Protein AF-A0A354S7B7-F1 (afdb_monomer)

Secondary structure (DSSP, 8-state):
----PPPB--TTHHHHHHTT--EEEETTEEEE--SS-HHHHHHHHHHS------TTS------STTHHHHHT-

Sequence (73 aa):
MEAQESLQLTALNAVHDALGAKMVPFAGYRMPVQYEGVSVEHHAVRNGVGVFDVSHMGEFYVEGPDALAFLQS

pLDDT: mean 93.47, std 11.64, range [41.62, 98.44]

Nearest PDB structures (foldseek):
  3a8i-assembly1_A  TM=9.723E-01  e=9.100E-03  Escherichia coli K-12
  3a8k-assembly1_A  TM=9.735E-01  e=9.759E-03  Escherichia coli K-12
  1wsr-assembly1_A  TM=8.482E-01  e=1.204E-02  Homo sapiens
  1pj6-assembly1_A  TM=6.231E-01  e=1.601E-01  Arthrobacter globiformis
  3gsi-assembly1_A  TM=6.183E-01  e=1.842E-01  Arthrobacter globiformis

Radius of gyration: 17.39 Å; Cα contacts (8 Å, |Δi|>4): 56; chains: 1; bounding box: 40×45×43 Å

Foldseek 3Di:
DDPPQDAAEDPCNVVCVVLQFDWDDDPSHTAGPDRPDDVVQVVCVVVHNHDDDPRVDDDDDQDDPCSVVVVVD

Solvent-accessible surface area (backbone atoms only — not comparable to full-atom values): 4874 Å² total; per-residue (Å²): 131,81,80,82,75,81,60,43,72,50,97,56,43,68,56,40,58,74,66,57,31,49,69,40,86,50,100,65,24,52,39,71,77,37,61,94,36,65,70,58,54,50,48,35,42,74,77,63,70,72,87,79,92,62,78,83,60,87,84,84,89,80,78,66,97,55,37,68,60,64,76,71,111

Mean predicted aligned error: 4.93 Å

Structure (mmCIF, N/CA/C/O backbone):
data_AF-A0A354S7B7-F1
#
_entry.id   AF-A0A354S7B7-F1
#
loop_
_atom_site.group_PDB
_atom_site.id
_atom_site.type_symbol
_atom_site.label_atom_id
_atom_site.label_alt_id
_atom_site.label_comp_id
_atom_site.label_asym_id
_atom_site.label_entity_id
_atom_site.label_seq_id
_atom_site.pdbx_PDB_ins_code
_atom_site.Cartn_x
_atom_site.Cartn_y
_atom_site.Cartn_z
_atom_site.occupancy
_atom_site.B_iso_or_equiv
_atom_site.auth_seq_id
_atom_site.auth_comp_id
_atom_site.auth_asym_id
_atom_site.auth_atom_id
_atom_site.pdbx_PDB_model_num
ATOM 1 N N . MET A 1 1 ? 8.928 29.671 3.822 1.00 41.62 1 MET A N 1
ATOM 2 C CA . MET A 1 1 ? 7.594 29.057 3.943 1.00 41.62 1 MET A CA 1
ATOM 3 C C . MET A 1 1 ? 7.658 27.832 3.057 1.00 41.62 1 MET A C 1
ATOM 5 O O . MET A 1 1 ? 7.710 27.996 1.846 1.00 41.62 1 MET A O 1
ATOM 9 N N . GLU A 1 2 ? 7.889 26.660 3.643 1.00 43.62 2 GLU A N 1
ATOM 10 C CA . GLU A 1 2 ? 8.004 25.422 2.865 1.00 43.62 2 GLU A CA 1
ATOM 11 C C . GLU A 1 2 ? 6.666 25.172 2.171 1.00 43.62 2 GLU A C 1
ATOM 13 O O . GLU A 1 2 ? 5.606 25.344 2.777 1.00 43.62 2 GLU A O 1
ATOM 18 N N . ALA A 1 3 ? 6.708 24.873 0.874 1.00 50.03 3 ALA A N 1
ATOM 19 C CA . ALA A 1 3 ? 5.517 24.477 0.148 1.00 50.03 3 ALA A CA 1
ATOM 20 C C . ALA A 1 3 ? 4.996 23.196 0.804 1.00 50.03 3 ALA A C 1
ATOM 22 O O . ALA A 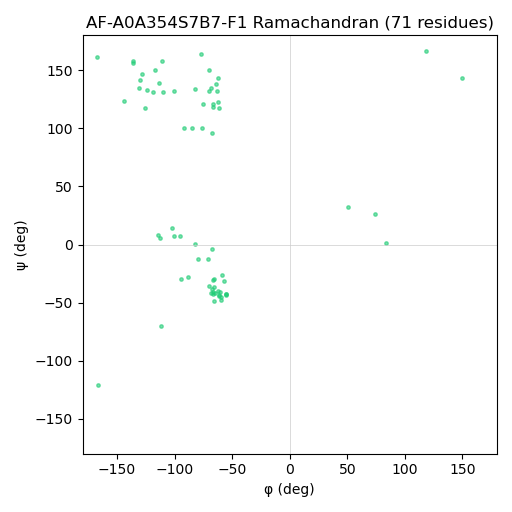1 3 ? 5.703 22.194 0.852 1.00 50.03 3 ALA A O 1
ATOM 23 N N . GLN A 1 4 ? 3.785 23.248 1.354 1.00 56.81 4 GLN A N 1
ATOM 24 C CA . GLN A 1 4 ? 3.118 22.062 1.863 1.00 56.81 4 GLN A CA 1
ATOM 25 C C . GLN A 1 4 ? 2.792 21.178 0.659 1.00 56.81 4 GLN A C 1
ATOM 27 O O . GLN A 1 4 ? 1.823 21.422 -0.058 1.00 56.81 4 GLN A O 1
ATOM 32 N N . GLU A 1 5 ? 3.670 20.220 0.382 1.00 68.62 5 GLU A N 1
ATOM 33 C CA . GLU A 1 5 ? 3.548 19.321 -0.756 1.00 68.62 5 GLU A CA 1
ATOM 34 C C . GLU A 1 5 ? 2.256 18.506 -0.601 1.00 68.62 5 GLU A C 1
ATOM 36 O O . GLU A 1 5 ? 2.011 17.879 0.436 1.00 68.62 5 GLU A O 1
ATOM 41 N N . SER A 1 6 ? 1.365 18.581 -1.592 1.00 89.19 6 SER A N 1
ATOM 42 C CA . SER A 1 6 ? 0.094 17.860 -1.549 1.00 89.19 6 SER A CA 1
ATOM 43 C C . SER A 1 6 ? 0.361 16.359 -1.619 1.00 89.19 6 SER A C 1
ATOM 45 O O . SER A 1 6 ? 0.905 15.880 -2.614 1.00 89.19 6 SER A O 1
ATOM 47 N N . LEU A 1 7 ? -0.037 15.622 -0.581 1.00 95.06 7 LEU A N 1
ATOM 48 C CA . LEU A 1 7 ? 0.147 14.173 -0.524 1.00 95.06 7 LEU A CA 1
ATOM 49 C C . LEU A 1 7 ? -0.650 13.467 -1.619 1.00 95.06 7 LEU A C 1
ATOM 51 O O . LEU A 1 7 ? -1.824 13.772 -1.843 1.00 95.06 7 LEU A O 1
ATOM 55 N N . GLN A 1 8 ? -0.025 12.473 -2.243 1.00 95.88 8 GLN A N 1
ATOM 56 C CA . GLN A 1 8 ? -0.695 11.587 -3.187 1.00 95.88 8 GLN A CA 1
ATOM 57 C C . GLN A 1 8 ? -1.681 10.661 -2.457 1.00 95.88 8 GLN A C 1
ATOM 59 O O . GLN A 1 8 ? -1.488 10.315 -1.287 1.00 95.88 8 GLN A O 1
ATOM 64 N N . LEU A 1 9 ? -2.756 10.256 -3.136 1.00 96.81 9 LEU A N 1
ATOM 65 C CA . LEU A 1 9 ? -3.784 9.365 -2.586 1.00 96.81 9 LEU A CA 1
ATOM 66 C C . LEU A 1 9 ? -3.760 8.027 -3.330 1.00 96.81 9 LEU A C 1
ATOM 68 O O . LEU A 1 9 ? -3.648 8.006 -4.554 1.00 96.81 9 LEU A O 1
ATOM 72 N N . THR A 1 10 ? -3.907 6.919 -2.603 1.00 96.25 10 THR A N 1
ATOM 73 C CA . THR A 1 10 ? -4.148 5.603 -3.215 1.00 96.25 10 THR A CA 1
ATOM 74 C C . THR A 1 10 ? -5.605 5.478 -3.662 1.00 96.25 10 THR A C 1
ATOM 76 O O . THR A 1 10 ? -6.481 6.218 -3.204 1.00 96.25 10 THR A O 1
ATOM 79 N N . ALA A 1 11 ? -5.897 4.497 -4.521 1.00 96.94 11 ALA A N 1
ATOM 80 C CA . ALA A 1 11 ? -7.265 4.210 -4.959 1.00 96.94 11 ALA A CA 1
ATOM 81 C C . ALA A 1 11 ? -8.219 3.876 -3.792 1.00 96.94 11 ALA A C 1
ATOM 83 O O . ALA A 1 11 ? -9.422 4.109 -3.889 1.00 96.94 11 ALA A O 1
ATOM 84 N N . LEU A 1 12 ? -7.686 3.365 -2.676 1.00 97.81 12 LEU A N 1
ATOM 85 C CA . LEU A 1 12 ? -8.451 2.980 -1.489 1.00 97.81 12 LEU A CA 1
ATOM 86 C C . LEU A 1 12 ? -8.504 4.075 -0.411 1.00 97.81 12 LEU A C 1
ATOM 88 O O . LEU A 1 12 ? -9.044 3.837 0.665 1.00 97.81 12 LEU A O 1
ATOM 92 N N . ASN A 1 13 ? -8.011 5.291 -0.676 1.00 97.62 13 ASN A N 1
ATOM 93 C CA . ASN A 1 13 ? -7.933 6.356 0.332 1.00 97.62 13 ASN A CA 1
ATOM 94 C C . ASN A 1 13 ? -9.285 6.670 1.006 1.00 97.62 13 ASN A C 1
ATOM 96 O O . ASN A 1 13 ? -9.354 6.758 2.230 1.00 97.62 13 ASN A O 1
ATOM 100 N N . ALA A 1 14 ? -10.372 6.746 0.230 1.00 97.75 14 ALA A N 1
ATOM 101 C CA . ALA A 1 14 ? -11.715 6.974 0.772 1.00 97.75 14 ALA A CA 1
ATOM 102 C C . ALA A 1 14 ? -12.228 5.801 1.629 1.00 97.75 14 ALA A C 1
ATOM 104 O O . ALA A 1 14 ? -12.988 6.011 2.573 1.00 97.75 14 ALA A O 1
ATOM 105 N N . VAL A 1 15 ? -11.806 4.569 1.320 1.00 98.06 15 VAL A N 1
ATOM 106 C CA . VAL A 1 15 ? -12.140 3.379 2.116 1.00 98.06 15 VAL A CA 1
ATOM 107 C C . VAL A 1 15 ? -11.442 3.452 3.472 1.00 98.06 15 VAL A C 1
ATOM 109 O O . VAL A 1 15 ? -12.075 3.199 4.492 1.00 98.06 15 VAL A O 1
ATOM 112 N N . HIS A 1 16 ? -10.176 3.872 3.502 1.00 97.94 16 HIS A N 1
ATOM 113 C CA . HIS A 1 16 ? -9.422 4.048 4.747 1.00 97.94 16 HIS A CA 1
ATOM 114 C C . HIS A 1 16 ? -10.061 5.087 5.668 1.00 97.94 16 HIS A C 1
ATOM 116 O O . HIS A 1 16 ? -10.232 4.825 6.858 1.00 97.94 16 HIS A O 1
ATOM 122 N N . ASP A 1 17 ? -10.482 6.226 5.109 1.00 97.56 17 ASP A N 1
ATOM 123 C CA . ASP A 1 17 ? -11.203 7.260 5.860 1.00 97.56 17 ASP A CA 1
ATOM 124 C C . ASP A 1 17 ? -12.533 6.715 6.421 1.00 97.56 17 ASP A C 1
ATOM 126 O O . ASP A 1 17 ? -12.845 6.925 7.594 1.00 97.56 17 ASP A O 1
ATOM 130 N N . ALA A 1 18 ? -13.296 5.959 5.622 1.00 98.00 18 ALA A N 1
ATOM 131 C CA . ALA A 1 18 ? -14.562 5.358 6.053 1.00 98.00 18 ALA A CA 1
ATOM 132 C C . ALA A 1 18 ? -14.392 4.284 7.145 1.00 98.00 18 ALA A C 1
ATOM 134 O O . ALA 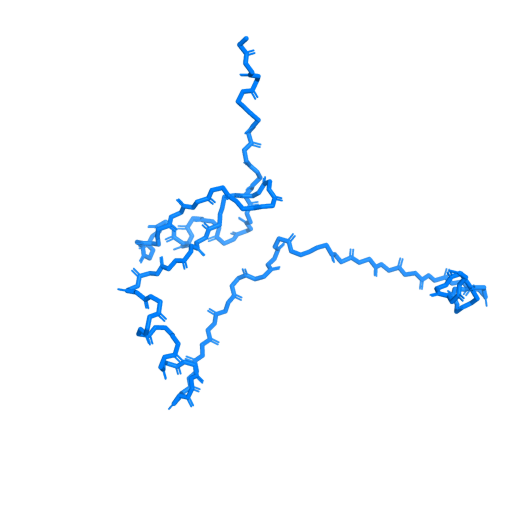A 1 18 ? -15.281 4.111 7.978 1.00 98.00 18 ALA A O 1
ATOM 135 N N . LEU A 1 19 ? -13.255 3.582 7.161 1.00 97.56 19 LEU A N 1
ATOM 136 C CA . LEU A 1 19 ? -12.899 2.595 8.185 1.00 97.56 19 LEU A CA 1
ATOM 137 C C . LEU A 1 19 ? -12.306 3.226 9.457 1.00 97.56 19 LEU A C 1
ATOM 139 O O . LEU A 1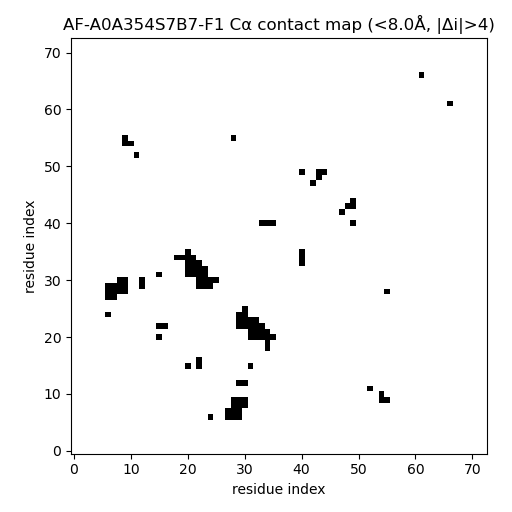 19 ? -11.967 2.503 10.391 1.00 97.56 19 LEU A O 1
ATOM 143 N N . GLY A 1 20 ? -12.176 4.556 9.516 1.00 96.69 20 GLY A N 1
ATOM 144 C CA . GLY A 1 20 ? -11.640 5.259 10.684 1.00 96.69 20 GLY A CA 1
ATOM 145 C C . GLY A 1 20 ? -10.127 5.110 10.849 1.00 96.69 20 GLY A C 1
ATOM 146 O O . GLY A 1 20 ? -9.619 5.203 11.967 1.00 96.69 20 GLY A O 1
ATOM 147 N N . ALA A 1 21 ? -9.399 4.873 9.756 1.00 97.50 21 ALA A N 1
ATOM 148 C CA . ALA A 1 21 ? -7.953 4.740 9.800 1.00 97.50 21 ALA A CA 1
ATOM 149 C C . ALA A 1 21 ? -7.271 6.026 10.286 1.00 97.50 21 ALA A C 1
ATOM 151 O O . ALA A 1 21 ? -7.632 7.149 9.921 1.00 97.50 21 ALA A O 1
ATOM 152 N N . LYS A 1 22 ? -6.193 5.870 11.052 1.00 97.12 22 LYS A N 1
ATOM 153 C CA . LYS A 1 22 ? -5.283 6.966 11.372 1.00 97.12 22 LYS A CA 1
ATOM 154 C C . LYS A 1 22 ? -4.406 7.258 10.153 1.00 97.12 22 LYS A C 1
ATOM 156 O O . LYS A 1 22 ? -3.415 6.570 9.912 1.00 97.12 22 LYS A O 1
ATOM 161 N N . MET A 1 23 ? -4.764 8.292 9.399 1.00 97.12 23 MET A N 1
ATOM 162 C CA . MET A 1 23 ? -4.046 8.688 8.185 1.00 97.12 23 MET A CA 1
ATOM 163 C C . MET A 1 23 ? -2.811 9.536 8.502 1.00 97.12 23 MET A C 1
ATOM 165 O O . MET A 1 23 ? -2.892 10.493 9.274 1.00 97.12 23 MET A O 1
ATOM 169 N N . VAL A 1 24 ? -1.674 9.218 7.882 1.00 96.38 24 VAL A N 1
ATOM 170 C CA . VAL A 1 24 ? -0.403 9.938 8.057 1.00 96.38 24 VAL A CA 1
ATOM 171 C C . VAL A 1 24 ? 0.306 10.179 6.717 1.00 96.38 24 VAL A C 1
ATOM 173 O O . VAL A 1 24 ? 0.080 9.431 5.761 1.00 96.38 24 VAL A O 1
ATOM 176 N N . PRO A 1 25 ? 1.181 11.196 6.627 1.00 96.44 25 PRO A N 1
ATOM 177 C CA . PRO A 1 25 ? 2.122 11.327 5.520 1.00 96.44 25 PRO A CA 1
ATOM 178 C C . PRO A 1 25 ? 3.153 10.191 5.564 1.00 96.44 25 PRO A C 1
ATOM 180 O O . PRO A 1 25 ? 3.883 10.056 6.546 1.00 96.44 25 PRO A O 1
ATOM 183 N N . PHE A 1 26 ? 3.234 9.385 4.507 1.00 95.00 26 PHE A N 1
ATOM 184 C CA . PHE A 1 26 ? 4.219 8.313 4.375 1.00 95.00 26 PHE A CA 1
ATOM 185 C C . PHE A 1 26 ? 4.681 8.186 2.922 1.00 95.00 26 PHE A C 1
ATOM 187 O O . PHE A 1 26 ? 3.857 8.020 2.028 1.00 95.00 26 PHE A O 1
ATOM 194 N N . ALA A 1 27 ? 5.993 8.287 2.682 1.00 93.25 27 ALA A N 1
ATOM 195 C CA . ALA A 1 27 ? 6.605 8.188 1.349 1.00 93.25 27 ALA A CA 1
ATOM 196 C C . ALA A 1 27 ? 5.963 9.096 0.268 1.00 93.25 27 ALA A C 1
ATOM 198 O O . ALA A 1 27 ? 5.903 8.725 -0.898 1.00 93.25 27 ALA A O 1
ATOM 199 N N . GLY A 1 28 ? 5.460 10.278 0.651 1.00 94.44 28 GLY A N 1
ATOM 200 C CA . GLY A 1 28 ? 4.764 11.205 -0.259 1.00 94.44 28 GLY A CA 1
ATOM 201 C C . GLY A 1 28 ? 3.270 10.912 -0.475 1.00 94.44 28 GLY A C 1
ATOM 202 O O . GLY A 1 28 ? 2.598 11.657 -1.187 1.00 94.44 28 GLY A O 1
ATOM 203 N N . TYR A 1 29 ? 2.726 9.880 0.176 1.00 96.69 29 TYR A N 1
ATOM 204 C CA . TYR A 1 29 ? 1.314 9.495 0.128 1.00 96.69 29 TYR A CA 1
ATOM 205 C C . TYR A 1 29 ? 0.603 9.741 1.463 1.00 96.69 29 TYR A C 1
ATOM 207 O O . TYR A 1 29 ? 1.219 9.787 2.529 1.00 96.69 29 TYR A O 1
ATOM 215 N N . ARG A 1 30 ? -0.726 9.862 1.419 1.00 97.25 30 ARG A N 1
ATOM 216 C CA . ARG A 1 30 ? -1.599 9.850 2.599 1.00 97.25 30 ARG A CA 1
ATOM 217 C C . ARG A 1 30 ? -2.059 8.414 2.868 1.00 97.25 30 ARG A C 1
ATOM 219 O O . ARG A 1 30 ? -2.989 7.934 2.220 1.00 97.25 30 ARG A O 1
ATOM 226 N N . MET A 1 31 ? -1.421 7.751 3.833 1.00 97.44 31 MET A N 1
ATOM 227 C CA . MET A 1 31 ? -1.560 6.309 4.090 1.00 97.44 31 MET A CA 1
ATOM 228 C C . MET A 1 31 ? -2.154 6.000 5.475 1.00 97.44 31 MET A C 1
ATOM 230 O O . MET A 1 31 ? -1.911 6.764 6.414 1.00 97.44 31 MET A O 1
ATOM 234 N N . PRO A 1 32 ? -2.888 4.883 5.640 1.00 97.31 32 PRO A N 1
ATOM 235 C CA . PRO A 1 32 ? -3.359 4.416 6.944 1.00 97.31 32 PRO A CA 1
ATOM 236 C C . PRO A 1 32 ? -2.210 3.784 7.747 1.00 97.31 32 PRO A C 1
ATOM 238 O O . PRO A 1 32 ? -1.609 2.809 7.304 1.00 97.31 32 PRO A O 1
ATOM 241 N N . VAL A 1 33 ? -1.898 4.312 8.938 1.00 95.81 33 VAL A N 1
ATOM 242 C CA . VAL A 1 33 ? -0.865 3.720 9.822 1.00 95.81 33 VAL A CA 1
ATOM 243 C C . VAL A 1 33 ? -1.424 2.646 10.761 1.00 95.81 33 VAL A C 1
ATOM 245 O O . VAL A 1 33 ? -0.686 1.765 11.189 1.00 95.81 33 VAL A O 1
ATOM 248 N N . GLN A 1 34 ? -2.707 2.745 11.110 1.00 96.50 34 GLN A N 1
ATOM 249 C CA . GLN A 1 34 ? -3.466 1.783 11.918 1.00 96.50 34 GLN A CA 1
ATOM 250 C C . GLN A 1 34 ? -4.965 2.109 11.821 1.00 96.50 34 GLN A C 1
ATOM 252 O O . GLN A 1 34 ? -5.324 3.249 11.516 1.00 96.50 34 GLN A O 1
ATOM 257 N N . TYR A 1 35 ? -5.819 1.153 12.165 1.00 97.25 35 TYR A N 1
ATOM 258 C CA . TYR A 1 35 ? -7.273 1.275 12.290 1.00 97.25 35 TYR A CA 1
ATOM 259 C C . TYR A 1 35 ? -7.686 1.135 13.760 1.00 97.25 35 TYR A C 1
ATOM 261 O O . TYR A 1 35 ? -8.026 2.122 14.406 1.00 97.25 35 TYR A O 1
ATOM 269 N N . GLU A 1 36 ? -7.576 -0.072 14.322 1.00 94.75 36 GLU A N 1
ATOM 270 C CA . GLU A 1 36 ? -7.933 -0.365 15.719 1.00 94.75 36 GLU A CA 1
ATOM 271 C C . GLU A 1 36 ? -6.711 -0.265 16.646 1.00 94.75 36 GLU A C 1
ATOM 273 O O . GLU A 1 36 ? -6.820 0.129 17.808 1.00 94.75 36 GLU A O 1
ATOM 278 N N . GLY A 1 37 ? -5.515 -0.548 16.119 1.00 96.31 37 GLY A N 1
ATOM 279 C CA . GLY A 1 37 ? -4.259 -0.439 16.850 1.00 96.31 37 GLY A CA 1
ATOM 280 C C . GLY A 1 37 ? -3.217 -1.438 16.363 1.00 96.31 37 GLY A C 1
ATOM 281 O O . GLY A 1 37 ? -3.528 -2.592 16.073 1.00 96.31 37 GLY A O 1
ATOM 282 N N . VAL A 1 38 ? -1.949 -1.014 16.351 1.00 96.56 38 VAL A N 1
ATOM 283 C CA . VAL A 1 38 ? -0.842 -1.796 15.770 1.00 96.56 38 VAL A CA 1
ATOM 284 C C . VAL A 1 38 ? -0.736 -3.207 16.360 1.00 96.56 38 VAL A C 1
ATOM 286 O O . VAL A 1 38 ? -0.553 -4.166 15.617 1.00 96.56 38 VAL A O 1
ATOM 289 N N . SER A 1 39 ? -0.886 -3.371 17.680 1.00 97.69 39 SER A N 1
ATOM 290 C CA . SER A 1 39 ? -0.824 -4.699 18.311 1.00 97.69 39 SER A CA 1
ATOM 291 C C . SER A 1 39 ? -2.000 -5.595 17.913 1.00 97.69 39 SER A C 1
ATOM 293 O O . SER A 1 39 ? -1.805 -6.789 17.703 1.00 97.69 39 SER A O 1
ATOM 295 N N . VAL A 1 40 ? -3.208 -5.034 17.789 1.00 97.75 40 VAL A N 1
ATOM 296 C CA . VAL A 1 40 ? -4.411 -5.784 17.391 1.00 97.75 40 VAL A CA 1
ATOM 297 C C . VAL A 1 40 ? -4.264 -6.270 15.951 1.00 97.75 40 VAL A C 1
ATOM 299 O O . VAL A 1 40 ? -4.409 -7.461 15.686 1.00 97.75 40 VAL A O 1
ATOM 302 N N . GLU A 1 41 ? -3.867 -5.379 15.043 1.00 97.88 41 GLU A N 1
ATOM 303 C CA . GLU A 1 41 ? -3.616 -5.701 13.633 1.00 97.88 41 GLU A CA 1
ATOM 304 C C . GLU A 1 41 ? -2.474 -6.713 13.469 1.00 97.88 41 GLU A C 1
ATOM 306 O O . GLU A 1 41 ? -2.582 -7.666 12.695 1.00 97.88 41 GLU A O 1
ATOM 311 N N . HIS A 1 42 ? -1.405 -6.580 14.261 1.00 98.06 42 HIS A N 1
ATOM 312 C CA . HIS A 1 42 ? -0.325 -7.563 14.303 1.00 98.06 42 HIS A CA 1
ATOM 313 C C . HIS A 1 42 ? -0.832 -8.952 14.714 1.00 98.06 42 HIS A C 1
ATOM 315 O O . HIS A 1 42 ? -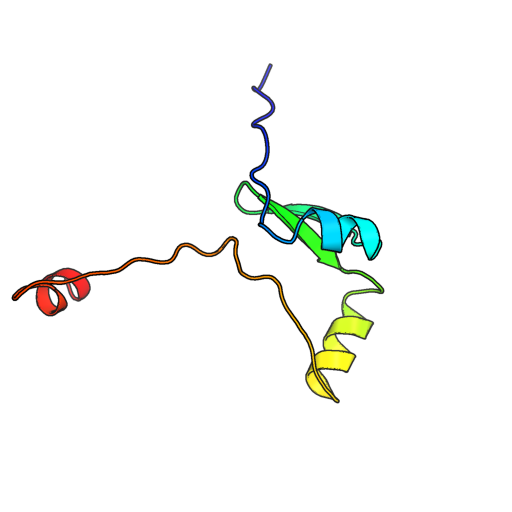0.512 -9.948 14.060 1.00 98.06 42 HIS A O 1
ATOM 321 N N . HIS A 1 43 ? -1.630 -9.039 15.782 1.00 98.44 43 HIS A N 1
ATOM 322 C CA . HIS A 1 43 ? -2.203 -10.305 16.234 1.00 98.44 43 HIS A CA 1
ATOM 323 C C . HIS A 1 43 ? -3.198 -10.891 15.224 1.00 98.44 43 HIS A C 1
ATOM 325 O O . HIS A 1 43 ? -3.193 -12.109 15.041 1.00 98.44 43 HIS A O 1
ATOM 331 N N . ALA A 1 44 ? -3.988 -10.060 14.536 1.00 98.25 44 ALA A N 1
ATOM 332 C CA . ALA A 1 44 ? -4.886 -10.496 13.466 1.00 98.25 44 ALA A CA 1
ATOM 333 C C . ALA A 1 44 ? -4.121 -11.179 12.322 1.00 98.25 44 ALA A C 1
ATOM 335 O O . ALA A 1 44 ? -4.493 -12.271 11.901 1.00 98.25 44 ALA A O 1
ATOM 336 N N . VAL A 1 45 ? -2.998 -10.603 11.883 1.00 98.25 45 VAL A N 1
ATOM 337 C CA . VAL A 1 45 ? -2.137 -11.204 10.847 1.00 98.25 45 VAL A CA 1
ATOM 338 C C . VAL A 1 45 ? -1.479 -12.492 11.341 1.00 98.25 45 VAL A C 1
ATOM 340 O O . VAL A 1 45 ? -1.364 -13.458 10.594 1.00 98.25 45 VAL A O 1
ATOM 343 N N . ARG A 1 46 ? -1.011 -12.520 12.595 1.00 98.31 46 ARG A N 1
ATOM 344 C CA . ARG A 1 46 ? -0.299 -13.681 13.157 1.00 98.31 46 ARG A CA 1
ATOM 345 C C . ARG A 1 46 ? -1.198 -14.886 13.390 1.00 98.31 46 ARG A C 1
ATOM 347 O O . ARG A 1 46 ? -0.736 -16.010 13.233 1.00 98.31 46 ARG A O 1
ATOM 354 N N . ASN A 1 47 ? -2.441 -14.644 13.786 1.00 98.44 47 ASN A N 1
ATOM 355 C CA . ASN A 1 47 ? -3.364 -15.686 14.226 1.00 98.44 47 ASN A CA 1
ATOM 356 C C . ASN A 1 47 ? -4.552 -15.879 13.269 1.00 98.44 47 ASN A C 1
ATOM 358 O O . ASN A 1 47 ? -5.473 -16.627 13.587 1.00 98.44 47 ASN A O 1
ATOM 362 N N . GLY A 1 48 ? -4.559 -15.200 12.120 1.00 97.81 48 GLY A N 1
ATOM 363 C CA . GLY A 1 48 ? -5.681 -15.189 11.188 1.00 97.81 48 GLY A CA 1
ATOM 364 C C . GLY A 1 48 ? -5.297 -14.614 9.828 1.00 97.81 48 GLY A C 1
ATOM 365 O O . GLY A 1 48 ? -4.423 -15.146 9.148 1.00 97.81 48 GLY A O 1
ATOM 366 N N . VAL A 1 49 ? -5.979 -13.547 9.414 1.00 97.75 49 VAL A N 1
ATOM 367 C CA . VAL A 1 49 ? -5.773 -12.880 8.125 1.00 97.75 49 VAL A CA 1
ATOM 368 C C . VAL A 1 49 ? -5.620 -11.378 8.336 1.00 97.75 49 VAL A C 1
ATOM 370 O O . VAL A 1 49 ? -6.305 -10.786 9.166 1.00 97.75 49 VAL A O 1
ATOM 373 N N . GLY A 1 50 ? -4.727 -10.761 7.566 1.00 96.88 50 GLY A N 1
ATOM 374 C CA . GLY A 1 50 ? -4.609 -9.311 7.470 1.00 96.88 50 GLY A CA 1
ATOM 375 C C . GLY A 1 50 ? -4.624 -8.868 6.014 1.00 96.88 50 GLY A C 1
ATOM 376 O O . GLY A 1 50 ? -4.143 -9.585 5.137 1.00 96.88 50 GLY A O 1
ATOM 377 N N . VAL A 1 51 ? -5.186 -7.687 5.773 1.00 96.50 51 VAL A N 1
ATOM 378 C CA . VAL A 1 51 ? -5.245 -7.048 4.456 1.00 96.50 51 VAL A CA 1
ATOM 379 C C . VAL A 1 51 ? -4.494 -5.727 4.546 1.00 96.50 51 VAL A C 1
ATOM 381 O O . VAL A 1 51 ? -4.721 -4.949 5.468 1.00 96.50 51 VAL A O 1
ATOM 384 N N . PHE A 1 52 ? -3.603 -5.484 3.588 1.00 96.75 52 PHE A N 1
ATOM 385 C CA . PHE A 1 52 ? -2.767 -4.288 3.539 1.00 96.75 52 PHE A CA 1
ATOM 386 C C . PHE A 1 52 ? -2.963 -3.578 2.202 1.00 96.75 52 PHE A C 1
ATOM 388 O O . PHE A 1 52 ? -2.901 -4.216 1.152 1.00 96.75 52 PHE A O 1
ATOM 395 N N . ASP A 1 53 ? -3.152 -2.259 2.238 1.00 96.94 53 ASP A N 1
ATOM 396 C CA . ASP A 1 53 ? -3.045 -1.427 1.039 1.00 96.94 53 ASP A CA 1
ATOM 397 C C . ASP A 1 53 ? -1.579 -1.038 0.817 1.00 96.94 53 ASP A C 1
ATOM 399 O O . ASP A 1 53 ? -1.048 -0.129 1.457 1.00 96.94 53 ASP A O 1
ATOM 403 N N . VAL A 1 54 ? -0.920 -1.744 -0.101 1.00 96.06 54 VAL A N 1
ATOM 404 C CA . VAL A 1 54 ? 0.465 -1.478 -0.520 1.00 96.06 54 VAL A CA 1
ATOM 405 C C . VAL A 1 54 ? 0.539 -0.746 -1.860 1.00 96.06 54 VAL A C 1
ATOM 407 O O . VAL A 1 54 ? 1.615 -0.630 -2.431 1.00 96.06 54 VAL A O 1
ATOM 410 N N . SER A 1 55 ? -0.573 -0.184 -2.344 1.00 94.25 55 SER A N 1
ATOM 411 C CA . SER A 1 55 ? -0.675 0.405 -3.693 1.00 94.25 55 SER A CA 1
ATOM 412 C C . SER A 1 55 ? 0.157 1.681 -3.900 1.00 94.25 55 SER A C 1
ATOM 414 O O . SER A 1 55 ? 0.184 2.230 -4.993 1.00 94.25 55 SER A O 1
ATOM 416 N N . HIS A 1 56 ? 0.814 2.1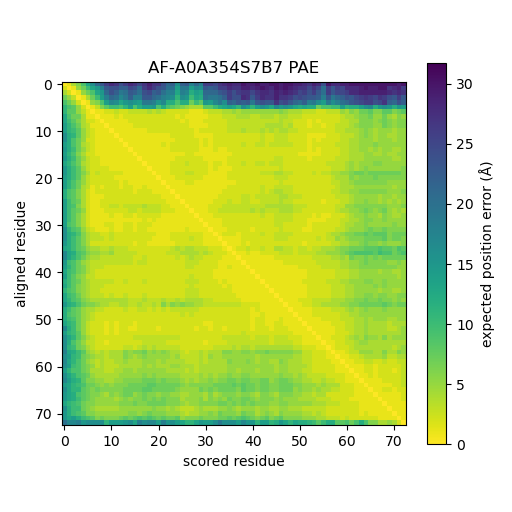82 -2.851 1.00 94.06 56 HIS A N 1
ATOM 417 C CA . HIS A 1 56 ? 1.801 3.262 -2.935 1.00 94.06 56 HIS A CA 1
ATOM 418 C C . HIS A 1 56 ? 3.183 2.766 -3.401 1.00 94.06 56 HIS A C 1
ATOM 420 O O . HIS A 1 56 ? 4.057 3.579 -3.704 1.00 94.06 56 HIS A O 1
ATOM 426 N N . MET A 1 57 ? 3.409 1.446 -3.421 1.00 95.06 57 MET A N 1
ATOM 427 C CA . MET A 1 57 ? 4.638 0.855 -3.937 1.00 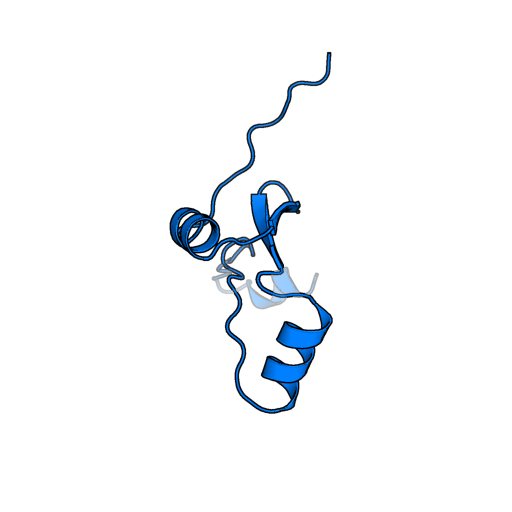95.06 57 MET A CA 1
ATOM 428 C C . MET A 1 57 ? 4.696 1.023 -5.454 1.00 95.06 57 MET A C 1
ATOM 430 O O . MET A 1 57 ? 3.736 0.732 -6.162 1.00 95.06 57 MET A O 1
ATOM 434 N N . GLY A 1 58 ? 5.840 1.490 -5.949 1.00 91.69 58 GLY A N 1
ATOM 435 C CA . GLY A 1 58 ? 6.074 1.587 -7.384 1.00 91.69 58 GLY A CA 1
ATOM 436 C C . GLY A 1 58 ? 6.192 0.204 -8.019 1.00 91.69 58 GLY A 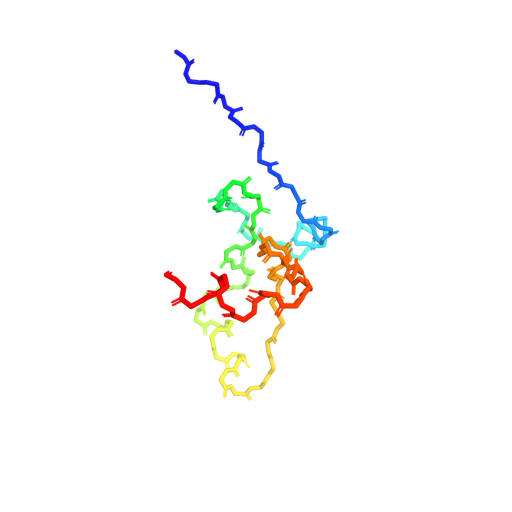C 1
ATOM 437 O O . GLY A 1 58 ? 6.916 -0.655 -7.516 1.00 91.69 58 GLY A O 1
ATOM 438 N N . GLU A 1 59 ? 5.519 0.020 -9.149 1.00 92.69 59 GLU A N 1
ATOM 439 C CA . GLU A 1 59 ? 5.633 -1.161 -10.001 1.00 92.69 59 GLU A CA 1
ATOM 440 C C . GLU A 1 59 ? 6.336 -0.769 -11.304 1.00 92.69 59 GLU A C 1
ATOM 442 O O . GLU A 1 59 ? 5.979 0.224 -11.941 1.00 92.69 59 GLU A O 1
ATOM 447 N N . PHE A 1 60 ? 7.347 -1.543 -11.703 1.00 94.94 60 PHE A N 1
ATOM 448 C CA . PHE A 1 60 ? 8.140 -1.279 -12.902 1.00 94.94 60 PHE A CA 1
ATOM 449 C C . PHE A 1 60 ? 8.255 -2.541 -13.752 1.00 94.94 60 PHE A C 1
ATOM 451 O O . PHE A 1 60 ? 8.573 -3.614 -13.242 1.00 94.94 60 PHE A O 1
ATOM 458 N N . TYR A 1 61 ? 8.055 -2.384 -15.059 1.00 96.50 61 TYR A N 1
ATOM 459 C CA . TYR A 1 61 ? 8.334 -3.414 -16.055 1.00 96.50 61 TYR A CA 1
ATOM 460 C C . TYR A 1 61 ? 9.673 -3.110 -16.727 1.00 96.50 61 TYR A C 1
ATOM 462 O O . TYR A 1 61 ? 9.919 -1.977 -17.142 1.00 96.50 61 TYR A O 1
ATOM 470 N N . VAL A 1 62 ? 10.538 -4.119 -16.827 1.00 96.50 62 VAL A N 1
ATOM 471 C CA . VAL A 1 62 ? 11.835 -4.029 -17.511 1.00 96.50 62 VAL A CA 1
ATOM 472 C C . VAL A 1 62 ? 11.894 -5.141 -18.549 1.00 96.50 62 VAL A C 1
ATOM 474 O O . VAL A 1 62 ? 11.831 -6.319 -18.204 1.00 96.50 62 VAL A O 1
ATOM 477 N N . GLU A 1 63 ? 11.995 -4.765 -19.823 1.00 97.50 63 GLU A N 1
ATOM 478 C CA . GLU A 1 63 ? 11.867 -5.677 -20.963 1.00 97.50 63 GLU A CA 1
ATOM 479 C C . GLU A 1 63 ? 12.952 -5.411 -22.018 1.00 97.50 63 GLU A C 1
ATOM 481 O O . GLU A 1 63 ? 13.512 -4.318 -22.097 1.00 97.50 63 GLU A O 1
ATOM 486 N N . GLY A 1 64 ? 13.240 -6.419 -22.847 1.00 97.81 64 GLY A N 1
ATOM 487 C CA . GLY A 1 64 ? 14.231 -6.359 -23.927 1.00 97.81 64 GLY A CA 1
ATOM 488 C C . GLY A 1 64 ? 15.389 -7.354 -23.753 1.00 97.81 64 GLY A C 1
ATOM 489 O O . GLY A 1 64 ? 15.549 -7.924 -22.671 1.00 97.81 64 GLY A O 1
ATOM 490 N N . PRO A 1 65 ? 16.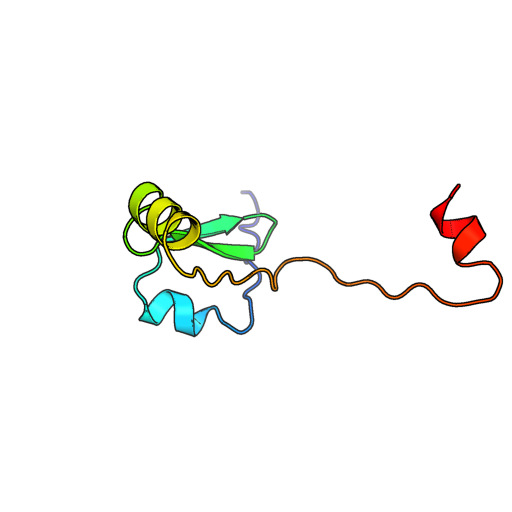203 -7.586 -24.805 1.00 98.00 65 PRO A N 1
ATOM 491 C CA . PRO A 1 65 ? 17.272 -8.594 -24.790 1.00 98.00 65 PRO A CA 1
ATOM 492 C C . PRO A 1 65 ? 18.293 -8.412 -23.658 1.00 98.00 65 PRO A C 1
ATOM 494 O O . PRO A 1 65 ? 18.802 -9.396 -23.128 1.00 98.00 65 PRO A O 1
ATOM 497 N N . ASP A 1 66 ? 18.533 -7.163 -23.252 1.00 97.25 66 ASP A N 1
ATOM 498 C CA . ASP A 1 66 ? 19.534 -6.800 -22.246 1.00 97.25 66 ASP A CA 1
ATOM 499 C C . ASP A 1 66 ? 18.939 -6.534 -20.851 1.00 97.25 66 ASP A C 1
ATOM 501 O O . ASP A 1 66 ? 19.660 -6.110 -19.949 1.00 97.25 66 ASP A O 1
ATOM 505 N N . ALA A 1 67 ? 17.642 -6.792 -20.630 1.00 98.06 67 ALA A N 1
ATOM 506 C CA . ALA A 1 67 ? 16.967 -6.497 -19.360 1.00 98.06 67 ALA A CA 1
ATOM 507 C C . ALA A 1 67 ? 17.664 -7.145 -18.150 1.00 98.06 67 ALA A C 1
ATOM 509 O O . ALA A 1 67 ? 17.867 -6.500 -17.123 1.00 98.06 67 ALA A O 1
ATOM 510 N N . LEU A 1 68 ? 18.091 -8.407 -18.285 1.00 97.38 68 LEU A N 1
ATOM 511 C CA . LEU A 1 68 ? 18.819 -9.111 -17.228 1.00 97.38 68 LEU A CA 1
ATOM 512 C C . LEU A 1 68 ? 20.186 -8.475 -16.948 1.00 97.38 68 LEU A C 1
ATOM 514 O O . LEU A 1 68 ? 20.566 -8.351 -15.788 1.00 97.38 68 LEU A O 1
ATOM 518 N N . ALA A 1 69 ? 20.915 -8.078 -17.994 1.00 97.62 69 ALA A N 1
ATOM 519 C CA . ALA A 1 69 ? 22.218 -7.438 -17.842 1.00 97.62 69 ALA A CA 1
ATOM 520 C C . ALA A 1 69 ? 22.085 -6.062 -17.171 1.00 97.62 69 ALA A C 1
ATOM 522 O O . ALA A 1 69 ? 22.848 -5.757 -16.261 1.00 97.62 69 ALA A O 1
ATOM 523 N N . PHE A 1 70 ? 21.078 -5.272 -17.561 1.00 97.06 70 PHE A N 1
ATOM 524 C CA . PHE A 1 70 ? 20.760 -3.985 -16.939 1.00 97.06 70 PHE A CA 1
ATOM 525 C C . PHE A 1 70 ? 20.404 -4.116 -15.449 1.00 97.06 70 PHE A C 1
ATOM 527 O O . PHE A 1 70 ? 20.849 -3.313 -14.640 1.00 97.06 70 PHE A O 1
ATOM 534 N N . LEU A 1 71 ? 19.638 -5.142 -15.061 1.00 96.81 71 LEU A N 1
ATOM 535 C CA . LEU A 1 71 ? 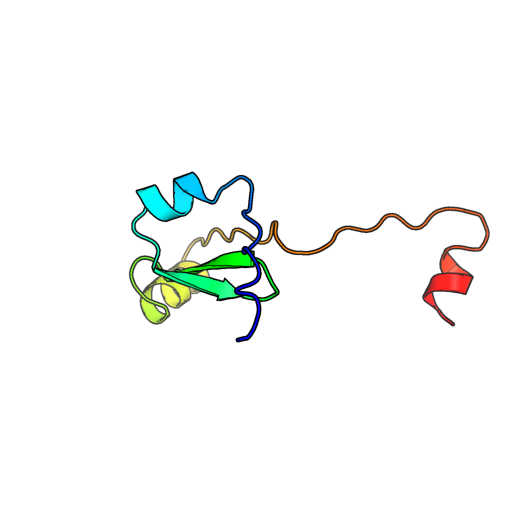19.258 -5.362 -13.658 1.00 96.81 71 LEU A CA 1
ATOM 536 C C . LEU A 1 71 ? 20.418 -5.831 -12.755 1.00 96.81 71 LEU A C 1
ATOM 538 O O . LEU A 1 71 ? 20.250 -5.855 -11.538 1.00 96.81 71 LEU A O 1
ATOM 542 N N . GLN A 1 72 ? 21.557 -6.237 -13.324 1.00 96.25 72 GLN A N 1
ATOM 543 C CA . GLN A 1 72 ? 22.698 -6.830 -12.606 1.00 96.25 72 GLN A CA 1
ATOM 544 C C . GLN A 1 72 ? 23.964 -5.954 -12.632 1.00 96.25 72 GLN A C 1
ATOM 546 O O . GLN A 1 72 ? 25.034 -6.428 -12.245 1.00 96.25 72 GLN A O 1
ATOM 551 N N . SER A 1 73 ? 23.871 -4.714 -13.126 1.00 89.00 73 SER A N 1
ATOM 552 C CA . SER A 1 73 ? 25.003 -3.778 -13.228 1.00 89.00 73 SER A CA 1
ATOM 553 C C . SER A 1 73 ? 25.292 -3.016 -11.942 1.00 89.00 73 SER A C 1
ATOM 555 O O . SER A 1 73 ? 24.305 -2.606 -11.291 1.00 89.00 73 SER A O 1
#